Protein AF-X0UIA5-F1 (afdb_monomer)

Foldseek 3Di:
DQCPDPQKHFDDKFDWDWAQDLPDRVDGTDTDIDTDIGGPDDPVVVLVVQVVVQVVQPQDPDDDPDDRPDDDDPQADDLDADDDPPDGPNPPQLLQALRSLNNQCRVPQQDARNPVRGGSVVSNVVNVSPHDDDDPPDDDDDDQDDDPPPCSVVVVVVVVVD

pLDDT: mean 89.24, std 10.28, range [56.66, 98.38]

Organism: NCBI:txid412755

Sequence (162 aa):
MLAETEHLEVARVSDIIETAPLGDRNQPNYLNAVAEIKTDLRAEKLHKKLVDIETSLGRAREAKWSPRIIDLDLLLFGADVINHPGLTVPHPQMHLRSFVLKGLCRLNPELLHPVIKEPMTELAARLGGNDFVPDPNLPQLVSVAGIIGVGKTTLTEKLSNS

Mean predicted aligned error: 6.73 Å

InterPro domains:
  IPR000550 7,8-Dihydro-6-hydroxymethylpterin-pyrophosphokinase, HPPK [PF01288] (8-109)
  IPR000550 7,8-Dihydro-6-hydroxymethylpterin-pyrophosphokinase, HPPK [TIGR01498] (5-109)
  IPR000550 7,8-Dihydro-6-hydroxymethylpterin-pyrophosphokinase, HPPK [cd00483] (1-105)
  IPR027417 P-loop containing nucleoside triphosphate hydrolase [SSF52540] (130-161)
  IPR035907 7,8-Dihydro-6-hydroxymethylpterin-pyrophosphokinase HPPK superfamily [G3DSA:3.30.70.560] (1-145)
  IPR035907 7,8-Dihydro-6-hydroxymethylpterin-pyrophosphokinase HPPK superfamily [SSF55083] (2-132)

Radius of gyration: 19.97 Å; Cα contacts (8 Å, |Δi|>4): 189; chains: 1; bounding box: 52×37×54 Å

Solvent-accessible surface area (backbone atoms only — not comparable to full-atom values): 10224 Å² total; per-residue (Å²): 100,73,72,69,37,85,68,40,43,68,75,49,67,31,72,78,44,78,40,77,48,85,69,74,68,95,54,77,66,43,82,45,68,37,71,46,68,48,62,87,62,53,71,70,58,45,52,50,50,39,52,53,51,35,47,74,67,62,47,69,95,64,64,94,89,54,93,68,84,58,86,72,81,65,49,68,58,87,74,52,78,44,83,54,95,96,50,52,27,51,29,90,57,46,81,42,31,35,69,54,26,52,17,42,33,68,74,42,36,76,46,58,40,73,82,83,68,43,31,30,49,57,47,37,57,76,45,67,74,44,64,74,61,95,59,89,84,56,84,89,83,82,88,89,84,78,75,88,88,76,55,57,69,62,52,52,55,52,65,76,74,109

Secondary structure (DSSP, 8-state):
-GGGSTTEEEEEEPPPEEE--SS-SSSPPEEE--EEEEESS-HHHHHHHHHHHHHHTT----STTPPPS--------TT--EEETTEEES-TTGGG-HHHHHHHHHH-TTPBPTTT--BHHHHHHHHTT------TTS---------TTSSHHHHHHHHHT-

Nearest PDB structures (foldseek):
  3ilo-assembly1_A  TM=9.503E-01  e=6.692E-11  Escherichia coli K-12
  1cbk-assembly1_B  TM=8.993E-01  e=2.170E-09  Haemophilus influenzae
  4cyu-assembly2_B  TM=8.410E-01  e=1.463E-09  Staphylococcus aureus
  4ad6-assembly1_A  TM=8.363E-01  e=1.463E-09  Staphylococcus aureus
  8sk1-assembly2_B  TM=8.566E-01  e=3.417E-08  Bacillus anthracis

Structure (mmCIF, N/CA/C/O backbone):
data_AF-X0UIA5-F1
#
_entry.id   AF-X0UIA5-F1
#
loop_
_atom_site.group_PDB
_atom_site.id
_atom_site.type_symbol
_atom_site.label_atom_id
_atom_site.label_alt_id
_atom_site.label_comp_id
_atom_site.label_asym_id
_atom_site.label_entity_id
_atom_site.label_seq_id
_atom_site.pdbx_PDB_ins_code
_atom_site.Cartn_x
_atom_site.Cartn_y
_atom_site.Cartn_z
_atom_site.occupancy
_atom_site.B_iso_or_equiv
_atom_site.auth_seq_id
_atom_site.auth_comp_id
_atom_site.auth_asym_id
_atom_site.auth_atom_id
_atom_site.pdbx_PDB_model_num
ATOM 1 N N . MET A 1 1 ? -12.365 4.797 15.413 1.00 71.62 1 MET A N 1
ATOM 2 C CA . MET A 1 1 ? -12.263 5.578 14.160 1.00 71.62 1 MET A CA 1
ATOM 3 C C . MET A 1 1 ? -12.478 4.723 12.920 1.00 71.62 1 MET A C 1
ATOM 5 O O . MET A 1 1 ? -13.591 4.764 12.448 1.00 71.62 1 MET A O 1
ATOM 9 N N . LEU A 1 2 ? -11.555 3.883 12.419 1.00 76.44 2 LEU A N 1
ATOM 10 C CA . LEU A 1 2 ? -11.880 2.987 11.277 1.00 76.44 2 LEU A CA 1
ATOM 11 C C . LEU A 1 2 ? -13.051 2.034 11.579 1.00 76.44 2 LEU A C 1
ATOM 13 O O . LEU A 1 2 ? -13.984 1.945 10.794 1.00 76.44 2 LEU A O 1
ATOM 17 N N . ALA A 1 3 ? -13.027 1.389 12.749 1.00 79.06 3 ALA A N 1
ATOM 18 C CA . ALA A 1 3 ? -14.101 0.510 13.226 1.00 79.06 3 ALA A CA 1
ATOM 19 C C . ALA A 1 3 ? -15.382 1.252 13.669 1.00 79.06 3 ALA A C 1
ATOM 21 O O . ALA A 1 3 ? -16.370 0.615 14.008 1.00 79.06 3 ALA A O 1
ATOM 22 N N . GLU A 1 4 ? -15.352 2.587 13.703 1.00 84.44 4 GLU A N 1
ATOM 23 C CA . GLU A 1 4 ? -16.490 3.441 14.084 1.00 84.44 4 GLU A CA 1
ATOM 24 C C . GLU A 1 4 ? -17.044 4.210 12.874 1.00 84.44 4 GLU A C 1
ATOM 26 O O . GLU A 1 4 ? -18.037 4.924 12.993 1.00 84.44 4 GLU A O 1
ATOM 31 N N . THR A 1 5 ? -16.398 4.089 11.710 1.00 85.50 5 THR A N 1
ATOM 32 C CA . THR A 1 5 ? -16.823 4.742 10.476 1.00 85.50 5 THR A CA 1
ATOM 33 C C . THR A 1 5 ? -17.934 3.920 9.841 1.00 85.50 5 THR A C 1
ATOM 35 O O . THR A 1 5 ? -17.769 2.732 9.569 1.00 85.50 5 THR A O 1
ATOM 38 N N . GLU A 1 6 ? -19.061 4.570 9.560 1.00 89.88 6 GLU A N 1
ATOM 39 C CA . GLU A 1 6 ? -20.178 3.962 8.838 1.00 89.88 6 GLU A CA 1
ATOM 40 C C . GLU A 1 6 ? -19.702 3.315 7.527 1.00 89.88 6 GLU A C 1
ATOM 42 O O . GLU A 1 6 ? -18.811 3.840 6.853 1.00 89.88 6 GLU A O 1
ATOM 47 N N . HIS A 1 7 ? -20.316 2.188 7.159 1.00 94.12 7 HIS A N 1
ATOM 48 C CA . HIS A 1 7 ? -19.971 1.373 5.989 1.00 94.12 7 HIS A CA 1
ATOM 49 C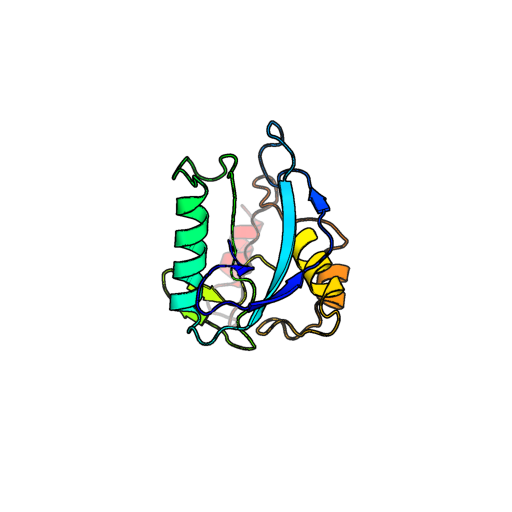 C . HIS A 1 7 ? -18.637 0.613 6.056 1.00 94.12 7 HIS A C 1
ATOM 51 O O . HIS A 1 7 ? -18.296 -0.063 5.082 1.00 94.12 7 HIS A O 1
ATOM 57 N N . LEU A 1 8 ? -17.882 0.692 7.157 1.00 95.25 8 LEU A N 1
ATOM 58 C CA . LEU A 1 8 ? -16.634 -0.051 7.344 1.00 95.25 8 LEU A CA 1
ATOM 59 C C . LEU A 1 8 ? -16.747 -1.023 8.527 1.00 95.25 8 LEU A C 1
ATOM 61 O O . LEU A 1 8 ? -17.086 -0.635 9.639 1.00 95.25 8 LEU A O 1
ATOM 65 N N . GLU A 1 9 ? -16.394 -2.285 8.302 1.00 96.06 9 GLU A N 1
ATOM 66 C CA . GLU A 1 9 ? -16.211 -3.293 9.351 1.00 96.06 9 GLU A CA 1
ATOM 67 C C . GLU A 1 9 ? -14.754 -3.757 9.321 1.00 96.06 9 GLU A C 1
ATOM 69 O O . GLU A 1 9 ? -14.288 -4.274 8.306 1.00 96.06 9 GLU A O 1
ATOM 74 N N . VAL A 1 10 ? -14.019 -3.598 10.423 1.00 96.38 10 VAL A N 1
ATOM 75 C CA . VAL A 1 10 ? -12.655 -4.137 10.534 1.00 96.38 10 VAL A CA 1
ATOM 76 C C . VAL A 1 10 ? -12.743 -5.626 10.857 1.00 96.38 10 VAL A C 1
ATOM 78 O O . VAL A 1 10 ? -13.189 -6.000 11.938 1.00 96.38 10 VAL A O 1
ATOM 81 N N . ALA A 1 11 ? -12.308 -6.474 9.926 1.00 95.56 11 ALA A N 1
ATOM 82 C CA . ALA A 1 11 ? -12.388 -7.924 10.065 1.00 95.56 11 ALA A CA 1
ATOM 83 C C . ALA A 1 11 ? -11.171 -8.498 10.801 1.00 95.56 11 ALA A C 1
ATOM 85 O O . ALA A 1 11 ? -11.314 -9.304 11.720 1.00 95.56 11 ALA A O 1
ATOM 86 N N . ARG A 1 12 ? -9.962 -8.098 10.390 1.00 96.38 12 ARG A N 1
ATOM 87 C CA . ARG A 1 12 ? -8.690 -8.564 10.961 1.00 96.38 12 ARG A CA 1
ATOM 88 C C . ARG A 1 12 ? -7.649 -7.452 10.908 1.00 96.38 12 ARG A C 1
ATOM 90 O O . ARG A 1 12 ? -7.698 -6.597 10.030 1.00 96.38 12 ARG A O 1
ATOM 97 N N . VAL A 1 13 ? -6.683 -7.492 11.819 1.00 97.19 13 VAL A N 1
ATOM 98 C CA . VAL A 1 13 ? -5.544 -6.564 11.852 1.00 97.19 13 VAL A CA 1
ATOM 99 C C . VAL A 1 13 ? -4.270 -7.374 12.070 1.00 97.19 13 VAL A C 1
ATOM 101 O O . VAL A 1 13 ? -4.284 -8.359 12.809 1.00 97.19 13 VAL A O 1
ATOM 104 N N . SER A 1 14 ? -3.189 -7.007 11.385 1.00 96.88 14 SER A N 1
ATOM 105 C CA . SER A 1 14 ? -1.872 -7.598 11.611 1.00 96.88 14 SER A CA 1
ATOM 106 C C . SER A 1 14 ? -1.301 -7.187 12.968 1.00 96.88 14 SER A C 1
ATOM 108 O O . SER A 1 14 ? -1.817 -6.295 13.641 1.00 96.88 14 SER A O 1
ATOM 110 N N . ASP A 1 15 ? -0.169 -7.782 13.337 1.00 95.12 15 ASP A N 1
ATOM 111 C CA . ASP A 1 15 ? 0.617 -7.273 14.456 1.00 95.12 15 ASP A CA 1
ATOM 112 C C . ASP A 1 15 ? 1.049 -5.824 14.170 1.00 95.12 15 ASP A C 1
ATOM 114 O O . ASP A 1 15 ? 1.312 -5.453 13.018 1.00 95.12 15 ASP A O 1
ATOM 118 N N . ILE A 1 16 ? 1.113 -5.019 15.227 1.00 95.75 16 ILE A N 1
ATOM 119 C CA . ILE A 1 16 ? 1.660 -3.666 15.180 1.00 95.75 16 ILE A CA 1
ATOM 120 C C . ILE A 1 16 ? 3.183 -3.769 15.215 1.00 95.75 16 ILE A C 1
ATOM 122 O O . ILE A 1 16 ? 3.737 -4.436 16.091 1.00 95.75 16 ILE A O 1
ATOM 126 N N . ILE A 1 17 ? 3.860 -3.098 14.284 1.00 93.75 17 ILE A N 1
ATOM 127 C CA . ILE A 1 17 ? 5.322 -3.075 14.226 1.00 93.75 17 ILE A CA 1
ATOM 128 C C . ILE A 1 17 ? 5.864 -1.656 14.138 1.00 93.75 17 ILE A C 1
ATOM 130 O O . ILE A 1 17 ? 5.272 -0.778 13.514 1.00 93.75 17 ILE A O 1
ATOM 134 N N . GLU A 1 18 ? 7.025 -1.458 14.746 1.00 93.69 18 GLU A N 1
ATOM 135 C CA . GLU A 1 18 ? 7.781 -0.216 14.673 1.00 93.69 18 GLU A CA 1
ATOM 136 C C . GLU A 1 18 ? 8.832 -0.318 13.561 1.00 93.69 18 GLU A C 1
ATOM 138 O O . GLU A 1 18 ? 9.542 -1.324 13.464 1.00 93.69 18 GLU A O 1
ATOM 143 N N . THR A 1 19 ? 8.932 0.700 12.704 1.00 90.50 19 THR A N 1
ATOM 144 C CA . THR A 1 19 ? 9.939 0.756 11.634 1.00 90.50 19 THR A CA 1
ATOM 145 C C . THR A 1 19 ? 10.637 2.103 11.593 1.00 90.50 19 THR A C 1
ATOM 147 O O . THR A 1 19 ? 10.036 3.145 11.860 1.00 90.50 19 THR A O 1
ATOM 150 N N . ALA A 1 20 ? 11.897 2.096 11.163 1.00 88.81 20 ALA A N 1
ATOM 151 C CA . ALA A 1 20 ? 12.585 3.333 10.828 1.00 88.81 20 ALA A CA 1
ATOM 152 C C . ALA A 1 20 ? 11.872 4.055 9.663 1.00 88.81 20 ALA A C 1
ATOM 154 O O . ALA A 1 20 ? 11.259 3.402 8.810 1.00 88.81 20 ALA A O 1
ATOM 155 N N . PRO A 1 21 ? 11.972 5.391 9.585 1.00 86.44 21 PRO A N 1
ATOM 156 C CA . PRO A 1 21 ? 11.591 6.143 8.399 1.00 86.44 21 PRO A CA 1
ATOM 157 C C . PRO A 1 21 ? 12.295 5.647 7.134 1.00 86.44 21 PRO A C 1
ATOM 159 O O . PRO A 1 21 ? 13.492 5.360 7.156 1.00 86.44 21 PRO A O 1
ATOM 162 N N . LEU A 1 22 ? 11.579 5.643 6.007 1.00 82.19 22 LEU A N 1
ATOM 163 C CA . LEU A 1 22 ? 12.169 5.333 4.698 1.00 82.19 22 LEU A CA 1
ATOM 164 C C . LEU A 1 22 ? 13.080 6.451 4.163 1.00 82.19 22 LEU A C 1
ATOM 166 O O . LEU A 1 22 ? 13.938 6.188 3.327 1.00 82.19 22 LEU A O 1
ATOM 170 N N . GLY A 1 23 ? 12.866 7.691 4.606 1.00 77.75 23 GLY A N 1
ATOM 171 C CA . GLY A 1 23 ? 13.605 8.876 4.170 1.00 77.75 23 GLY A CA 1
ATOM 172 C C . GLY A 1 23 ? 14.487 9.438 5.280 1.00 77.75 23 GLY A C 1
ATOM 173 O O . GLY A 1 23 ? 15.394 8.763 5.765 1.00 77.75 23 GLY A O 1
ATOM 174 N N . ASP A 1 24 ? 14.213 10.684 5.677 1.00 72.44 24 ASP A N 1
ATOM 175 C CA . ASP A 1 24 ? 14.933 11.335 6.770 1.00 72.44 24 ASP A CA 1
ATOM 176 C C . ASP A 1 24 ? 14.788 10.531 8.068 1.00 72.44 24 ASP A C 1
ATOM 178 O O . ASP A 1 24 ? 13.679 10.237 8.517 1.00 72.44 24 ASP A O 1
ATOM 182 N N . ARG A 1 25 ? 15.928 10.156 8.651 1.00 77.31 25 ARG A N 1
ATOM 183 C CA . ARG A 1 25 ? 16.005 9.408 9.910 1.00 77.31 25 ARG A CA 1
ATOM 184 C C . ARG A 1 25 ? 16.052 10.319 11.133 1.00 77.31 25 ARG A C 1
ATOM 186 O O . ARG A 1 25 ? 15.977 9.814 12.246 1.00 77.31 25 ARG A O 1
ATOM 193 N N . ASN A 1 26 ? 16.120 11.638 10.951 1.00 81.38 26 ASN A N 1
ATOM 194 C CA . ASN A 1 26 ? 16.027 12.622 12.032 1.00 81.38 26 ASN A CA 1
ATOM 195 C C . ASN A 1 26 ? 14.576 12.858 12.493 1.00 81.38 26 ASN A C 1
ATOM 197 O O . ASN A 1 26 ? 14.207 13.966 12.879 1.00 81.38 26 ASN A O 1
ATOM 201 N N . GLN A 1 27 ? 13.743 11.819 12.463 1.00 80.94 27 GLN A N 1
ATOM 202 C CA . GLN A 1 27 ? 12.363 11.849 12.935 1.00 80.94 27 GLN A CA 1
ATOM 203 C C . GLN A 1 27 ? 12.036 10.546 13.682 1.00 80.94 27 GLN A C 1
ATOM 205 O O . GLN A 1 27 ? 12.761 9.559 13.526 1.00 80.94 27 GLN A O 1
ATOM 210 N N . PRO A 1 28 ? 10.962 10.519 14.493 1.00 86.44 28 PRO A N 1
ATOM 211 C CA . PRO A 1 28 ? 10.545 9.309 15.192 1.00 86.44 28 PRO A CA 1
ATOM 212 C C . PRO A 1 28 ? 10.257 8.137 14.245 1.00 86.44 28 PRO A C 1
ATOM 214 O O . PRO A 1 28 ? 9.933 8.323 13.069 1.00 86.44 28 PRO A O 1
ATOM 217 N N . ASN A 1 29 ? 10.341 6.921 14.782 1.00 89.50 29 ASN A N 1
ATOM 218 C CA . ASN A 1 29 ? 9.922 5.719 14.072 1.00 89.50 29 ASN A CA 1
ATOM 219 C C . ASN A 1 29 ? 8.416 5.739 13.773 1.00 89.50 29 ASN A C 1
ATOM 221 O O . ASN A 1 29 ? 7.625 6.362 14.484 1.00 89.50 29 ASN A O 1
ATOM 225 N N . TYR A 1 30 ? 8.025 5.005 12.734 1.00 89.44 30 TYR A N 1
ATOM 226 C CA . TYR A 1 30 ? 6.627 4.800 12.376 1.00 89.44 30 TYR A CA 1
ATOM 227 C C . TYR A 1 30 ? 6.067 3.561 13.060 1.00 89.44 30 TYR A C 1
ATOM 229 O O . TYR A 1 30 ? 6.731 2.527 13.142 1.00 89.44 30 TYR A O 1
ATOM 237 N N . LEU A 1 31 ? 4.807 3.653 13.473 1.00 92.62 31 LEU A N 1
ATOM 238 C CA . LEU A 1 31 ? 3.985 2.505 13.824 1.00 92.62 31 LEU A CA 1
ATOM 239 C C . LEU A 1 31 ? 3.213 2.078 12.572 1.00 92.62 31 LEU A C 1
ATOM 241 O O . LEU A 1 31 ? 2.436 2.861 12.031 1.00 92.62 31 LEU A O 1
ATOM 245 N N . 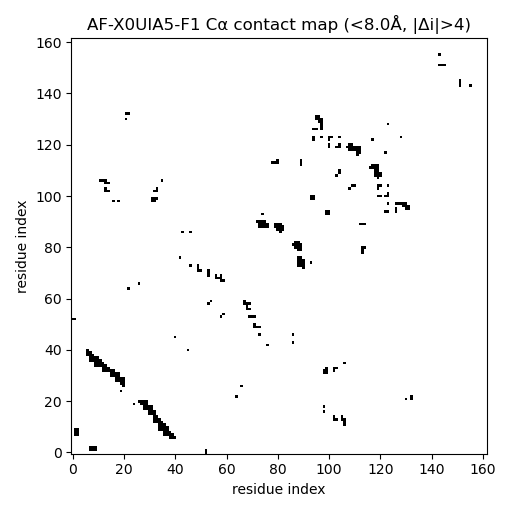ASN A 1 32 ? 3.410 0.839 12.127 1.00 95.19 32 ASN A N 1
ATOM 246 C CA . ASN A 1 32 ? 2.757 0.287 10.945 1.00 95.19 32 ASN A CA 1
ATOM 247 C C . ASN A 1 32 ? 1.912 -0.938 11.296 1.00 95.19 32 ASN A C 1
ATOM 249 O O . ASN A 1 32 ? 2.309 -1.777 12.108 1.00 95.19 32 ASN A O 1
ATOM 253 N N . ALA A 1 33 ? 0.765 -1.060 10.633 1.00 96.44 33 ALA A N 1
ATOM 254 C CA . ALA A 1 33 ? -0.098 -2.233 10.668 1.00 96.44 33 ALA A CA 1
ATOM 255 C C . ALA A 1 33 ? -0.908 -2.319 9.366 1.00 96.44 33 ALA A C 1
ATOM 257 O O . ALA A 1 33 ? -1.121 -1.314 8.689 1.00 96.44 33 ALA A O 1
ATOM 258 N N . VAL A 1 34 ? -1.385 -3.517 9.032 1.00 97.81 34 VAL A N 1
ATOM 259 C CA . VAL A 1 34 ? -2.315 -3.748 7.921 1.00 97.81 34 VAL A CA 1
ATOM 260 C C . VAL A 1 34 ? -3.647 -4.213 8.492 1.00 97.81 34 VAL A C 1
ATOM 262 O O . VAL A 1 34 ? -3.682 -5.112 9.332 1.00 97.81 34 VAL A O 1
ATOM 265 N N . ALA A 1 35 ? -4.745 -3.623 8.026 1.00 97.12 35 ALA A N 1
ATOM 266 C CA . ALA A 1 35 ? -6.096 -4.023 8.400 1.00 97.12 35 ALA A CA 1
ATOM 267 C C . ALA A 1 35 ? -6.853 -4.563 7.183 1.00 97.12 35 ALA A C 1
ATOM 269 O O . ALA A 1 35 ? -6.833 -3.969 6.107 1.00 97.12 35 ALA A O 1
ATOM 270 N N . GLU A 1 36 ? -7.549 -5.679 7.371 1.00 97.50 36 GLU A N 1
ATOM 271 C CA . GLU A 1 36 ? -8.575 -6.145 6.448 1.00 97.50 36 GLU A CA 1
ATOM 272 C C . GLU A 1 36 ? -9.918 -5.557 6.868 1.00 97.50 36 GLU A C 1
ATOM 274 O O . GLU A 1 36 ? -10.334 -5.680 8.025 1.00 97.50 36 GLU A O 1
ATOM 279 N N . ILE A 1 37 ? -10.609 -4.947 5.909 1.00 96.75 37 ILE A N 1
ATOM 280 C CA . ILE A 1 37 ? -11.915 -4.331 6.118 1.00 96.75 37 ILE A CA 1
ATOM 281 C C . ILE A 1 37 ? -12.947 -4.937 5.169 1.00 96.75 37 ILE A C 1
ATOM 283 O O . ILE A 1 37 ? -12.629 -5.293 4.034 1.00 96.75 37 ILE A O 1
ATOM 287 N N . LYS A 1 38 ? -14.197 -5.004 5.617 1.00 96.62 38 LYS A N 1
ATOM 288 C CA . LYS A 1 38 ? -15.364 -5.214 4.760 1.00 96.62 38 LYS A CA 1
ATOM 289 C C . LYS A 1 38 ? -16.082 -3.886 4.584 1.00 96.62 38 LYS A C 1
ATOM 291 O O . LYS A 1 38 ? -16.189 -3.100 5.523 1.00 96.62 38 LYS A O 1
ATOM 296 N N . THR A 1 39 ? -16.567 -3.637 3.376 1.00 97.06 39 THR A N 1
ATOM 297 C CA . THR A 1 39 ? -17.318 -2.426 3.055 1.00 97.06 39 THR A CA 1
ATOM 298 C C . THR A 1 39 ? -18.257 -2.664 1.879 1.00 97.06 39 THR A C 1
ATOM 300 O O . THR A 1 39 ? -17.984 -3.502 1.022 1.00 97.06 39 THR A O 1
ATOM 303 N N . ASP A 1 40 ? -19.356 -1.917 1.838 1.00 96.75 40 ASP A N 1
ATOM 304 C CA . ASP A 1 40 ? -20.266 -1.797 0.693 1.00 96.75 40 ASP A CA 1
ATOM 305 C C . ASP A 1 40 ? -19.929 -0.579 -0.199 1.00 96.75 40 ASP A C 1
ATOM 307 O O . ASP A 1 40 ? -20.570 -0.342 -1.229 1.00 96.75 40 ASP A O 1
ATOM 311 N N . LEU A 1 41 ? -18.910 0.206 0.170 1.00 97.50 41 LEU A N 1
ATOM 312 C CA . LEU A 1 41 ? -18.434 1.341 -0.610 1.00 97.50 41 LEU A CA 1
ATOM 313 C C . LEU A 1 41 ? -17.641 0.876 -1.833 1.00 97.50 41 LEU A C 1
ATOM 315 O O . LEU A 1 41 ? -16.851 -0.060 -1.775 1.00 97.50 41 LEU A O 1
ATOM 319 N N . ARG A 1 42 ? -17.769 1.623 -2.934 1.00 96.88 42 ARG A N 1
ATOM 320 C CA . ARG A 1 42 ? -16.828 1.530 -4.062 1.00 96.88 42 ARG A CA 1
ATOM 321 C C . ARG A 1 42 ? -15.454 2.068 -3.665 1.00 96.88 42 ARG A C 1
ATOM 323 O O . ARG A 1 42 ? -15.370 2.947 -2.802 1.00 96.88 42 ARG A O 1
ATOM 330 N N . ALA A 1 43 ? -14.408 1.609 -4.349 1.00 96.94 43 ALA 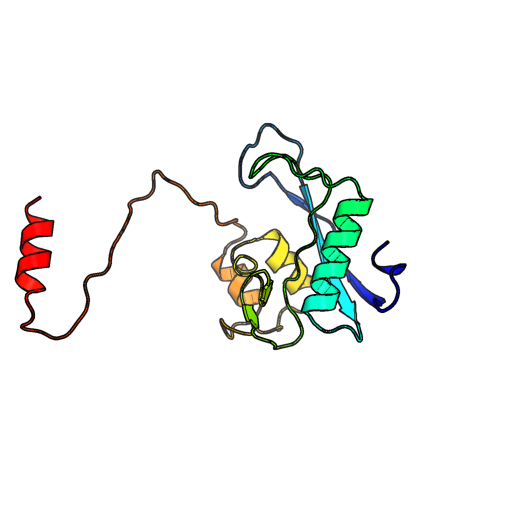A N 1
ATOM 331 C CA . ALA A 1 43 ? -13.019 1.964 -4.069 1.00 96.94 43 ALA A CA 1
ATOM 332 C C . ALA A 1 43 ? -12.774 3.482 -3.974 1.00 96.94 43 ALA A C 1
ATOM 334 O O . ALA A 1 43 ? -12.081 3.926 -3.063 1.00 96.94 43 ALA A O 1
ATOM 335 N N . GLU A 1 44 ? -13.391 4.305 -4.829 1.00 96.19 44 GLU A N 1
ATOM 336 C CA . GLU A 1 44 ? -13.210 5.764 -4.790 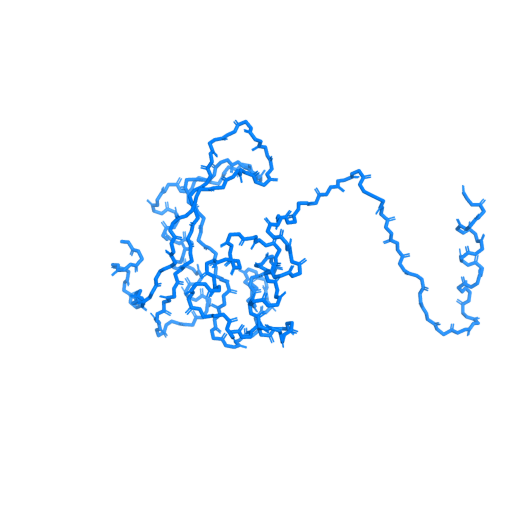1.00 96.19 44 GLU A CA 1
ATOM 337 C C . GLU A 1 44 ? -13.844 6.387 -3.541 1.00 96.19 44 GLU A C 1
ATOM 339 O O . GLU A 1 44 ? -13.288 7.302 -2.930 1.00 96.19 44 GLU A O 1
ATOM 344 N N . LYS A 1 45 ? -15.013 5.876 -3.132 1.00 96.44 45 LYS A N 1
ATOM 345 C CA . LYS A 1 45 ? -15.684 6.320 -1.905 1.00 96.44 45 LYS A CA 1
ATOM 346 C C . LYS A 1 45 ? -14.918 5.869 -0.668 1.00 96.44 45 LYS A C 1
ATOM 348 O O . LYS A 1 45 ? -14.828 6.649 0.276 1.00 96.44 45 LYS A O 1
ATOM 353 N N . LEU A 1 46 ? -14.379 4.651 -0.676 1.00 97.00 46 LEU A N 1
ATOM 354 C CA . LEU A 1 46 ? -13.518 4.150 0.389 1.00 97.00 46 LEU A CA 1
ATOM 355 C C . LEU A 1 46 ? -12.250 5.002 0.500 1.00 97.00 46 LEU A C 1
ATOM 357 O O . LEU A 1 46 ? -11.958 5.507 1.577 1.00 97.00 46 LEU A O 1
ATOM 361 N N . HIS A 1 47 ? -11.553 5.239 -0.612 1.00 96.31 47 HIS A N 1
ATOM 362 C CA . HIS A 1 47 ? -10.350 6.067 -0.640 1.00 96.31 47 HIS A CA 1
ATOM 363 C C . HIS A 1 47 ? -10.614 7.471 -0.085 1.00 96.31 47 HIS A C 1
ATOM 365 O O . HIS A 1 47 ? -9.882 7.938 0.784 1.00 96.31 47 HIS A O 1
ATOM 371 N N . LYS A 1 48 ? -11.716 8.111 -0.500 1.00 94.62 48 LYS A N 1
ATOM 372 C CA . LYS A 1 48 ? -12.126 9.402 0.065 1.00 94.62 48 LYS A CA 1
ATOM 373 C C . LYS A 1 48 ? -12.338 9.333 1.583 1.00 94.62 48 LYS A C 1
ATOM 375 O O . LYS A 1 48 ? -11.884 10.221 2.291 1.00 94.62 48 LYS A O 1
ATOM 380 N N . LYS A 1 49 ? -12.984 8.277 2.086 1.00 94.69 49 LYS A N 1
ATOM 381 C CA . LYS A 1 49 ? -13.196 8.072 3.528 1.00 94.69 49 LYS A CA 1
ATOM 382 C C . LYS A 1 49 ? -11.890 7.916 4.299 1.00 94.69 49 LYS A C 1
ATOM 384 O O . LYS A 1 49 ? -11.779 8.481 5.380 1.00 94.69 49 LYS A O 1
ATOM 389 N N . LEU A 1 50 ? -10.901 7.214 3.747 1.00 94.56 50 LEU A N 1
ATOM 390 C CA . LEU A 1 50 ? -9.572 7.125 4.361 1.00 94.56 50 LEU A CA 1
ATOM 391 C C . LEU A 1 50 ? -8.924 8.513 4.471 1.00 94.56 50 LEU A C 1
ATOM 393 O O . LEU A 1 50 ? -8.473 8.885 5.550 1.00 94.56 50 LEU A O 1
ATOM 397 N N . VAL A 1 51 ? -8.988 9.317 3.405 1.00 91.88 51 VAL A N 1
ATOM 398 C CA . VAL A 1 51 ? -8.473 10.699 3.405 1.00 91.88 51 VAL A CA 1
ATOM 399 C C . VAL A 1 51 ? -9.199 11.597 4.415 1.00 91.88 51 VAL A C 1
ATOM 401 O O . VAL A 1 51 ? -8.568 12.403 5.105 1.00 91.88 51 VAL A O 1
ATOM 404 N N . ASP A 1 52 ? -10.522 11.465 4.530 1.00 91.88 52 ASP A N 1
ATOM 405 C CA . ASP A 1 52 ? -11.319 12.210 5.510 1.00 91.88 52 ASP A CA 1
ATOM 406 C C . ASP A 1 52 ? -10.912 11.834 6.954 1.00 91.88 52 ASP A C 1
ATOM 408 O O . ASP A 1 52 ? -10.759 12.715 7.805 1.00 91.88 52 ASP A O 1
ATOM 412 N N . ILE A 1 53 ? -10.649 10.546 7.221 1.00 91.25 53 ILE A N 1
ATOM 413 C CA . ILE A 1 53 ? -10.157 10.058 8.522 1.00 91.25 53 ILE A CA 1
ATOM 414 C C . ILE A 1 53 ? -8.784 10.660 8.839 1.00 91.25 53 ILE A C 1
ATOM 416 O O . ILE A 1 53 ? -8.603 11.216 9.923 1.00 91.25 53 ILE A O 1
ATOM 420 N N . GLU A 1 54 ? -7.832 10.617 7.907 1.00 91.62 54 GLU A N 1
ATOM 421 C CA . GLU A 1 54 ? -6.510 11.228 8.107 1.00 91.62 54 GLU A CA 1
ATOM 422 C C . GLU A 1 54 ? -6.612 12.730 8.401 1.00 91.62 54 GLU A C 1
ATOM 424 O O . GLU A 1 54 ? -5.929 13.248 9.285 1.00 91.62 54 GLU A O 1
ATOM 429 N N . THR A 1 55 ? -7.493 13.434 7.683 1.00 88.31 55 THR A N 1
ATOM 430 C CA . THR A 1 55 ? -7.725 14.872 7.874 1.00 88.31 55 THR A CA 1
ATOM 431 C C . THR A 1 55 ? -8.246 15.150 9.285 1.00 88.31 55 THR A C 1
ATOM 433 O O . THR A 1 55 ? -7.755 16.059 9.953 1.00 88.31 55 THR A O 1
ATOM 436 N N . SER A 1 56 ? -9.184 14.334 9.776 1.00 88.19 56 SER A N 1
ATOM 437 C CA . SER A 1 56 ? -9.723 14.458 11.139 1.00 88.19 56 SER A CA 1
ATOM 438 C C . SER A 1 56 ? -8.694 14.171 12.239 1.00 88.19 56 SER A C 1
ATOM 440 O O . SER A 1 56 ? -8.798 14.717 13.334 1.00 88.19 56 SER A O 1
ATOM 442 N N . LEU A 1 57 ? -7.670 13.369 11.935 1.00 85.75 57 LEU A N 1
ATOM 443 C CA . LEU A 1 57 ? -6.558 13.041 12.832 1.00 85.75 57 LEU A CA 1
ATOM 444 C C . LEU A 1 57 ? -5.410 14.058 12.778 1.00 85.75 57 LEU A C 1
ATOM 446 O O . LEU A 1 57 ? -4.364 13.847 13.388 1.00 85.75 57 LEU A O 1
ATOM 450 N N . GLY A 1 58 ? -5.604 15.175 12.075 1.00 81.88 58 GLY A N 1
ATOM 451 C CA . GLY A 1 58 ? -4.651 16.277 12.055 1.00 81.88 58 GLY A CA 1
ATOM 452 C C . GLY A 1 58 ? -3.609 16.186 10.946 1.00 81.88 58 GLY A C 1
ATOM 453 O O . GLY A 1 58 ? -2.568 16.830 11.053 1.00 81.88 58 GLY A O 1
ATOM 454 N N . ARG A 1 59 ? -3.862 15.436 9.861 1.00 75.00 59 ARG A N 1
ATOM 455 C CA . ARG A 1 59 ? -3.012 15.484 8.661 1.00 75.00 59 ARG A CA 1
ATOM 456 C C . ARG A 1 59 ? -2.954 16.918 8.107 1.00 75.00 59 ARG A C 1
ATOM 458 O O . ARG A 1 59 ? -3.833 17.348 7.361 1.00 75.00 59 ARG A O 1
ATOM 465 N N . ALA A 1 60 ? -1.890 17.649 8.438 1.00 67.19 60 ALA A N 1
ATOM 466 C CA . ALA A 1 60 ? -1.543 18.918 7.811 1.00 67.19 60 ALA A CA 1
ATOM 467 C C . ALA A 1 60 ? -0.867 18.647 6.457 1.00 67.19 60 ALA A C 1
ATOM 469 O O . ALA A 1 60 ? -0.024 17.756 6.334 1.00 67.19 60 ALA A O 1
ATOM 470 N N . ARG A 1 61 ? -1.236 19.394 5.408 1.00 60.59 61 ARG A N 1
ATOM 471 C CA . ARG A 1 61 ? -0.551 19.328 4.104 1.00 60.59 61 ARG A CA 1
ATOM 472 C C . ARG A 1 61 ? 0.794 20.050 4.194 1.00 60.59 61 ARG A C 1
ATOM 474 O O . ARG A 1 61 ? 0.940 21.165 3.706 1.00 60.59 61 ARG A O 1
ATOM 481 N N . GLU A 1 62 ? 1.751 19.421 4.854 1.00 62.25 62 GLU A N 1
ATOM 482 C CA . GLU A 1 62 ? 3.142 19.861 4.882 1.00 62.25 62 GLU A CA 1
ATOM 483 C C . GLU A 1 62 ? 3.918 19.345 3.654 1.00 62.25 62 GLU A C 1
ATOM 485 O O . GLU A 1 62 ? 3.362 18.687 2.767 1.00 62.25 62 GLU A O 1
ATOM 490 N N . ALA A 1 63 ? 5.201 19.709 3.557 1.00 60.75 63 ALA A N 1
ATOM 491 C CA . ALA A 1 63 ? 6.070 19.365 2.435 1.00 60.75 63 ALA A CA 1
ATOM 492 C C . ALA A 1 63 ? 6.118 17.849 2.151 1.00 60.75 63 ALA A C 1
ATOM 494 O O . ALA A 1 63 ? 5.898 17.003 3.017 1.00 60.75 63 ALA A O 1
ATOM 495 N N . LYS A 1 64 ? 6.443 17.485 0.904 1.00 56.66 64 LYS A N 1
ATOM 496 C CA . LYS A 1 64 ? 6.638 16.085 0.498 1.00 56.66 64 LYS A CA 1
ATOM 497 C C . LYS A 1 64 ? 7.697 15.450 1.420 1.00 56.66 64 LYS A C 1
ATOM 499 O O . LYS A 1 64 ? 8.808 15.964 1.463 1.00 56.66 64 LYS A O 1
ATOM 504 N N . TRP A 1 65 ?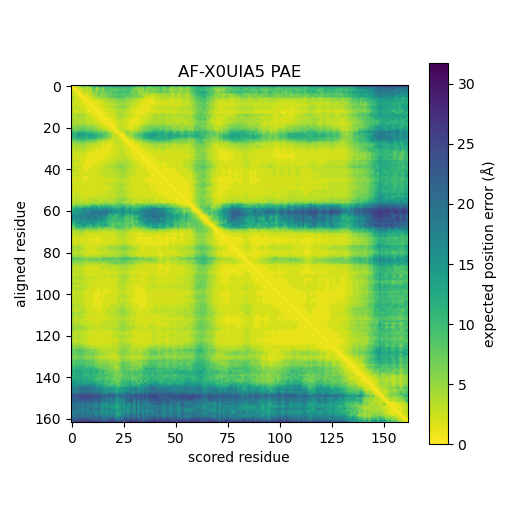 7.347 14.347 2.094 1.00 57.75 65 TRP A N 1
ATOM 505 C CA . TRP A 1 65 ? 8.173 13.601 3.069 1.00 57.75 65 TRP A CA 1
ATOM 506 C C . TRP A 1 65 ? 8.292 14.171 4.493 1.00 57.75 65 TRP A C 1
ATOM 508 O O . TRP A 1 65 ? 9.137 13.691 5.243 1.00 57.75 65 TRP A O 1
ATOM 518 N N . SER A 1 66 ? 7.461 15.135 4.902 1.00 60.62 66 SER A N 1
ATOM 519 C CA . SER A 1 66 ? 7.399 15.522 6.319 1.00 60.62 66 SER A CA 1
ATOM 520 C C . SER A 1 66 ? 6.836 14.386 7.197 1.00 60.62 66 SER A C 1
ATOM 522 O O . SER A 1 66 ? 6.075 13.549 6.686 1.00 60.62 66 SER A O 1
ATOM 524 N N . PRO A 1 67 ? 7.180 14.345 8.502 1.00 62.88 67 PRO A N 1
ATOM 525 C CA . PRO A 1 67 ? 6.559 13.427 9.448 1.00 62.88 67 PRO A CA 1
ATOM 526 C C . PRO A 1 67 ? 5.035 13.542 9.364 1.00 62.88 67 PRO A C 1
ATOM 528 O O . PRO A 1 67 ? 4.469 14.620 9.553 1.00 62.88 67 PRO A O 1
ATOM 531 N N . ARG A 1 68 ? 4.355 12.435 9.061 1.00 69.06 68 ARG A N 1
ATOM 532 C CA . ARG A 1 68 ? 2.890 12.394 9.064 1.00 69.06 68 ARG A CA 1
ATOM 533 C C . ARG A 1 68 ? 2.406 11.843 10.386 1.00 69.06 68 ARG A C 1
ATOM 535 O O . ARG A 1 68 ? 2.900 10.821 10.845 1.00 69.06 68 ARG A O 1
ATOM 542 N N . ILE A 1 69 ? 1.402 12.502 10.954 1.00 75.38 69 ILE A N 1
ATOM 543 C CA . ILE A 1 69 ? 0.715 12.018 12.156 1.00 75.38 69 ILE A CA 1
ATOM 544 C C . ILE A 1 69 ? 0.038 10.667 11.868 1.00 75.38 69 ILE A C 1
ATOM 546 O O . ILE A 1 69 ? 0.074 9.771 12.705 1.00 75.38 69 ILE A O 1
ATOM 550 N N . ILE A 1 70 ? -0.543 10.507 10.672 1.00 84.75 70 ILE A N 1
ATOM 551 C CA . ILE A 1 70 ? -1.107 9.247 10.180 1.00 84.75 70 ILE A CA 1
ATOM 552 C C . ILE A 1 70 ? -1.123 9.219 8.643 1.00 84.75 70 ILE A C 1
ATOM 554 O O . ILE A 1 70 ? -1.245 10.271 8.008 1.00 84.75 70 ILE A O 1
ATOM 558 N N . ASP A 1 71 ? -1.013 8.020 8.070 1.00 88.88 71 ASP A N 1
ATOM 559 C CA . ASP A 1 71 ? -1.161 7.730 6.638 1.00 88.88 71 ASP A CA 1
ATOM 560 C C . ASP A 1 71 ? -2.018 6.452 6.494 1.00 88.88 71 ASP A C 1
ATOM 562 O O . ASP A 1 71 ? -1.753 5.448 7.161 1.00 88.88 71 ASP A O 1
ATOM 566 N N . LEU A 1 72 ? -3.077 6.496 5.685 1.00 93.69 72 LEU A N 1
ATOM 567 C CA . LEU A 1 72 ? -4.017 5.401 5.428 1.00 93.69 72 LEU A CA 1
ATOM 568 C C . LEU A 1 72 ? -4.060 5.086 3.928 1.00 93.69 72 LEU A C 1
ATOM 570 O O . LEU A 1 72 ? -4.842 5.663 3.168 1.00 93.69 72 LEU A O 1
ATOM 574 N N . ASP A 1 73 ? -3.261 4.105 3.513 1.00 95.19 73 ASP A N 1
ATOM 575 C CA . ASP A 1 73 ? -3.191 3.663 2.120 1.00 95.19 73 ASP A CA 1
ATOM 576 C C . ASP A 1 73 ? -4.206 2.558 1.792 1.00 95.19 73 ASP A C 1
ATOM 578 O O . ASP A 1 73 ? -4.298 1.531 2.471 1.00 95.19 73 ASP A O 1
ATOM 582 N N . LEU A 1 74 ? -4.921 2.714 0.671 1.00 97.38 74 LEU A N 1
ATOM 583 C CA . LEU A 1 74 ? -5.738 1.639 0.103 1.00 97.38 74 LEU A CA 1
ATOM 584 C C . LEU A 1 74 ? -4.850 0.668 -0.686 1.00 97.38 74 LEU A C 1
ATOM 586 O O . LEU A 1 74 ? -4.589 0.872 -1.870 1.00 97.38 74 LEU A O 1
ATOM 590 N N . LEU A 1 75 ? -4.391 -0.397 -0.025 1.00 98.31 75 LEU A N 1
ATOM 591 C CA . LEU A 1 75 ? -3.477 -1.381 -0.614 1.00 98.31 75 LEU A CA 1
ATOM 592 C C . LEU A 1 75 ? -4.127 -2.222 -1.718 1.00 98.31 75 LEU A C 1
ATOM 594 O O . LEU A 1 75 ? -3.586 -2.335 -2.814 1.00 98.31 75 LEU A O 1
ATOM 598 N N . LEU A 1 76 ? -5.278 -2.823 -1.418 1.00 98.19 76 LEU A N 1
ATOM 599 C CA . LEU A 1 76 ? -6.032 -3.718 -2.295 1.00 98.19 76 LEU A CA 1
ATOM 600 C C . LEU A 1 76 ? -7.526 -3.422 -2.158 1.00 98.19 76 LEU A C 1
ATOM 602 O O . LEU A 1 76 ? -7.987 -3.023 -1.090 1.00 98.19 76 LEU A O 1
ATOM 606 N N . PHE A 1 77 ? -8.286 -3.678 -3.221 1.00 97.88 77 PHE A N 1
ATOM 607 C CA . PHE A 1 77 ? -9.746 -3.655 -3.201 1.00 97.88 77 PHE A CA 1
ATOM 608 C C . PHE A 1 77 ? -10.263 -4.900 -3.924 1.00 97.88 77 PHE A C 1
ATOM 610 O O . PHE A 1 77 ? -10.441 -4.913 -5.139 1.00 97.88 77 PHE A O 1
ATOM 617 N N . GLY A 1 78 ? -10.385 -6.002 -3.180 1.00 95.50 78 GLY A N 1
ATOM 618 C CA . GLY A 1 78 ? -10.619 -7.317 -3.776 1.00 95.50 78 GLY A CA 1
ATOM 619 C C . GLY A 1 78 ? -9.551 -7.659 -4.823 1.00 95.50 78 GLY A C 1
ATOM 620 O O . GLY A 1 78 ? -8.353 -7.549 -4.558 1.00 95.50 78 GLY A O 1
ATOM 621 N N . ALA A 1 79 ? -9.997 -8.061 -6.014 1.00 96.06 79 ALA A N 1
ATOM 622 C CA . ALA A 1 79 ? -9.138 -8.344 -7.164 1.00 96.06 79 ALA A CA 1
ATOM 623 C C . ALA A 1 79 ? -9.096 -7.194 -8.191 1.00 96.06 79 ALA A C 1
ATOM 625 O O . ALA A 1 79 ? -8.547 -7.380 -9.281 1.00 96.06 79 ALA A O 1
ATOM 626 N N . ASP A 1 80 ? -9.678 -6.034 -7.866 1.00 97.75 80 ASP A N 1
ATOM 627 C CA . ASP A 1 80 ? -9.806 -4.922 -8.803 1.00 97.75 80 ASP A CA 1
ATOM 628 C C . ASP A 1 80 ? -8.440 -4.312 -9.137 1.00 97.75 80 ASP A C 1
ATOM 630 O O . ASP A 1 80 ? -7.552 -4.175 -8.289 1.00 97.75 80 ASP A O 1
ATOM 634 N N . VAL A 1 81 ? -8.296 -3.916 -10.403 1.00 98.25 81 VAL A N 1
ATOM 635 C CA . VAL A 1 81 ? -7.152 -3.153 -10.905 1.00 98.25 81 VAL A CA 1
ATOM 636 C C . VAL A 1 81 ? -7.671 -1.807 -11.394 1.00 98.25 81 VAL A C 1
ATOM 638 O O . VAL A 1 81 ? -8.344 -1.721 -12.420 1.00 98.25 81 VAL A O 1
ATOM 641 N N . ILE A 1 82 ? -7.370 -0.759 -10.635 1.00 98.19 82 ILE A N 1
ATOM 642 C CA . ILE A 1 82 ? -7.858 0.604 -10.838 1.00 98.19 82 ILE A CA 1
ATOM 643 C C . ILE A 1 82 ? -6.663 1.491 -11.163 1.00 98.19 82 ILE A C 1
ATOM 645 O O . ILE A 1 82 ? -5.688 1.532 -10.414 1.00 98.19 82 ILE A O 1
ATOM 649 N N . ASN A 1 83 ? -6.744 2.219 -12.274 1.00 96.69 83 ASN A N 1
ATOM 650 C CA . ASN A 1 83 ? -5.728 3.185 -12.671 1.00 96.69 83 ASN A CA 1
ATOM 651 C C . ASN A 1 83 ? -6.387 4.413 -13.304 1.00 96.69 83 ASN A C 1
ATOM 653 O O . ASN A 1 83 ? -6.686 4.426 -14.498 1.00 96.69 83 ASN A O 1
ATOM 657 N N . HIS A 1 84 ? -6.629 5.442 -12.497 1.00 93.25 84 HIS A N 1
ATOM 658 C CA . HIS A 1 84 ? -7.084 6.743 -12.974 1.00 93.25 84 HIS A CA 1
ATOM 659 C C . HIS A 1 84 ? -6.495 7.864 -12.106 1.00 93.25 84 HIS A C 1
ATOM 661 O O . HIS A 1 84 ? -5.955 7.600 -11.027 1.00 93.25 84 HIS A O 1
ATOM 667 N N . PRO A 1 85 ? -6.587 9.138 -12.531 1.00 92.19 85 PRO A N 1
ATOM 668 C CA . PRO A 1 85 ? -6.095 10.248 -11.727 1.00 92.19 85 PRO A CA 1
ATOM 669 C C . PRO A 1 85 ? -6.702 10.229 -10.318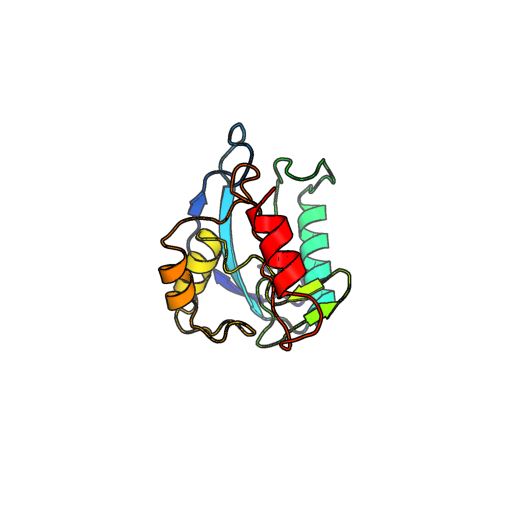 1.00 92.19 85 PRO A C 1
ATOM 671 O O . PRO A 1 85 ? -7.923 10.208 -10.165 1.00 92.19 85 PRO A O 1
ATOM 674 N N . GLY A 1 86 ? -5.843 10.216 -9.299 1.00 90.06 86 GLY A N 1
ATOM 675 C CA . GLY A 1 86 ? -6.236 10.261 -7.889 1.00 90.06 86 GLY A CA 1
ATOM 676 C C . GLY A 1 86 ? -6.464 8.912 -7.199 1.00 90.06 86 GLY A C 1
ATOM 677 O O . GLY A 1 86 ? -6.614 8.920 -5.985 1.00 90.06 86 GLY A O 1
ATOM 678 N N . LEU A 1 87 ? -6.461 7.775 -7.908 1.00 96.19 87 LEU A N 1
ATOM 679 C CA . LEU A 1 87 ? -6.536 6.454 -7.274 1.00 96.19 87 LEU A CA 1
ATOM 680 C C . LEU A 1 87 ? -5.849 5.378 -8.120 1.00 96.19 87 LEU A C 1
ATOM 682 O O . LEU A 1 87 ? -6.158 5.185 -9.298 1.00 96.19 87 LEU A O 1
ATOM 686 N N . THR A 1 88 ? -4.949 4.632 -7.486 1.00 97.88 88 THR A N 1
ATOM 687 C CA . THR A 1 88 ? -4.316 3.450 -8.073 1.00 97.88 88 THR A CA 1
ATOM 688 C C . THR A 1 88 ? -4.428 2.285 -7.100 1.00 97.88 88 THR A C 1
ATOM 690 O O . THR A 1 88 ? -3.973 2.390 -5.963 1.00 97.88 88 THR A O 1
ATOM 693 N N . VAL A 1 89 ? -5.038 1.190 -7.554 1.00 97.81 89 VAL A N 1
ATOM 694 C CA . VAL A 1 89 ? -5.191 -0.064 -6.802 1.00 97.81 89 VAL A CA 1
ATOM 695 C C . VAL A 1 89 ? -4.791 -1.222 -7.725 1.00 97.81 89 VAL A C 1
ATOM 697 O O . VAL A 1 89 ? -5.259 -1.252 -8.862 1.00 97.81 89 VAL A O 1
ATOM 700 N N . PRO A 1 90 ? -3.965 -2.191 -7.296 1.00 98.38 90 PRO A N 1
ATOM 701 C CA . PRO A 1 90 ? -3.218 -2.243 -6.037 1.00 98.38 90 PRO A CA 1
ATOM 702 C C . PRO A 1 90 ? -2.333 -1.014 -5.808 1.00 98.38 90 PRO A C 1
ATOM 704 O O . PRO A 1 90 ? -1.874 -0.404 -6.776 1.00 98.38 90 PRO A O 1
ATOM 707 N N . HIS A 1 91 ? -2.091 -0.643 -4.548 1.00 97.75 91 HIS A N 1
ATOM 708 C CA . HIS A 1 91 ? -1.233 0.499 -4.240 1.00 97.75 91 HIS A CA 1
ATOM 709 C C . HIS A 1 91 ? 0.146 0.289 -4.891 1.00 97.75 91 HIS A C 1
ATOM 711 O O . HIS A 1 91 ? 0.792 -0.737 -4.648 1.00 97.75 91 HIS A O 1
ATOM 717 N N . PRO A 1 92 ? 0.643 1.241 -5.703 1.00 95.81 92 PRO A N 1
ATOM 718 C CA . PRO A 1 92 ? 1.751 0.997 -6.628 1.00 95.81 92 PRO A CA 1
ATOM 719 C C . PRO A 1 92 ? 3.063 0.630 -5.934 1.00 95.81 92 PRO A C 1
ATOM 721 O O . PRO A 1 92 ? 3.922 0.004 -6.543 1.00 95.81 92 PRO A O 1
ATOM 724 N N . GLN A 1 93 ? 3.223 0.994 -4.660 1.00 95.50 93 GLN A N 1
ATOM 725 C CA . GLN A 1 93 ? 4.421 0.692 -3.880 1.00 95.50 93 GLN A CA 1
ATOM 726 C C . GLN A 1 93 ? 4.209 -0.403 -2.829 1.00 95.50 93 GLN A C 1
ATOM 728 O O . GLN A 1 93 ? 5.137 -0.684 -2.085 1.00 95.50 93 GLN A O 1
ATOM 733 N N . MET A 1 94 ? 3.034 -1.041 -2.725 1.00 96.88 94 MET A N 1
ATOM 734 C CA . MET A 1 94 ? 2.778 -2.001 -1.634 1.00 96.88 94 MET A CA 1
ATOM 735 C C . MET A 1 94 ? 3.770 -3.172 -1.608 1.00 96.88 94 MET A C 1
ATOM 737 O O . MET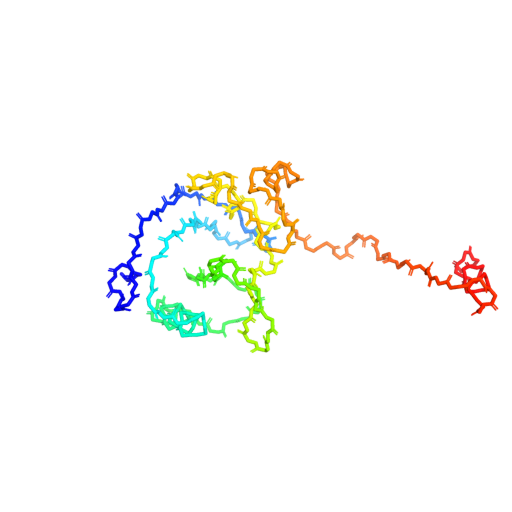 A 1 94 ? 4.194 -3.608 -0.545 1.00 96.88 94 MET A O 1
ATOM 741 N N . HIS A 1 95 ? 4.184 -3.640 -2.788 1.00 96.62 95 HIS A N 1
ATOM 742 C CA . HIS A 1 95 ? 5.129 -4.746 -2.961 1.00 96.62 95 HIS A CA 1
ATOM 743 C C . HIS A 1 95 ? 6.591 -4.334 -2.722 1.00 96.62 95 HIS A C 1
ATOM 745 O O . HIS A 1 95 ? 7.493 -5.158 -2.803 1.00 96.62 95 HIS A O 1
ATOM 751 N N . LEU A 1 96 ? 6.822 -3.054 -2.436 1.00 96.31 96 LEU A N 1
ATOM 752 C CA . LEU A 1 96 ? 8.127 -2.455 -2.181 1.00 96.31 96 LEU A CA 1
ATOM 753 C C . LEU A 1 96 ? 8.315 -2.081 -0.701 1.00 96.31 96 LEU A C 1
ATOM 755 O O . LEU A 1 96 ? 9.253 -1.353 -0.358 1.00 96.31 96 LEU A O 1
ATOM 759 N N . ARG A 1 97 ? 7.379 -2.503 0.160 1.00 96.31 97 ARG A N 1
ATOM 760 C CA . ARG A 1 97 ? 7.311 -2.146 1.578 1.00 96.31 97 ARG A CA 1
ATOM 761 C C . ARG A 1 97 ? 7.286 -3.411 2.434 1.00 96.31 97 ARG A C 1
ATOM 763 O O . ARG A 1 97 ? 6.311 -4.163 2.414 1.00 96.31 97 ARG A O 1
ATOM 770 N N . SER A 1 98 ? 8.349 -3.636 3.198 1.00 95.69 98 SER A N 1
ATOM 771 C CA . SER A 1 98 ? 8.549 -4.824 4.030 1.00 95.69 98 SER A CA 1
ATOM 772 C C . SER A 1 98 ? 7.449 -4.964 5.079 1.00 95.69 98 SER A C 1
ATOM 774 O O . SER A 1 98 ? 6.870 -6.039 5.241 1.00 95.69 98 SER A O 1
ATOM 776 N N . PHE A 1 99 ? 7.097 -3.861 5.742 1.00 95.44 99 PHE A N 1
ATOM 777 C CA . PHE A 1 99 ? 6.070 -3.827 6.779 1.00 95.44 99 PHE A CA 1
ATOM 778 C C . PHE A 1 99 ? 4.671 -4.122 6.227 1.00 95.44 99 PHE A C 1
ATOM 780 O O . PHE A 1 99 ? 3.893 -4.823 6.875 1.00 95.44 99 PHE A O 1
ATOM 787 N N . VAL A 1 100 ? 4.378 -3.660 5.006 1.00 97.38 100 VAL A N 1
ATOM 788 C CA . VAL A 1 100 ? 3.117 -3.951 4.312 1.00 97.38 100 VAL A CA 1
ATOM 789 C C . VAL A 1 100 ? 3.034 -5.436 3.983 1.00 97.38 100 VAL A C 1
ATOM 791 O O . VAL A 1 100 ? 2.061 -6.092 4.347 1.00 97.38 100 VAL A O 1
ATOM 794 N N . LEU A 1 101 ? 4.063 -5.989 3.335 1.00 97.88 101 LEU A N 1
ATOM 795 C CA . LEU A 1 101 ? 4.078 -7.399 2.946 1.00 97.88 101 LEU A CA 1
ATOM 796 C C . LEU A 1 101 ? 4.060 -8.332 4.158 1.00 97.88 101 LEU A C 1
ATOM 798 O O . LEU A 1 101 ? 3.346 -9.332 4.140 1.00 97.88 101 LEU A O 1
ATOM 802 N N . LYS A 1 102 ? 4.767 -7.988 5.240 1.00 97.06 102 LYS A N 1
ATOM 803 C CA . LYS A 1 102 ? 4.721 -8.734 6.504 1.00 97.06 102 LYS A CA 1
ATOM 804 C C . LYS A 1 102 ? 3.314 -8.731 7.106 1.00 97.06 102 LYS A C 1
ATOM 806 O O . LYS A 1 102 ? 2.827 -9.789 7.507 1.00 97.06 102 LYS A O 1
ATOM 811 N N . GLY A 1 103 ? 2.648 -7.574 7.132 1.00 97.62 103 GLY A N 1
ATOM 812 C CA . GLY A 1 103 ? 1.267 -7.458 7.600 1.00 97.62 103 GLY A CA 1
ATOM 813 C C . GLY A 1 103 ? 0.289 -8.264 6.743 1.00 97.62 103 GLY A C 1
ATOM 814 O O . GLY A 1 103 ? -0.525 -9.017 7.273 1.00 97.62 103 GLY A O 1
ATOM 815 N N . LEU A 1 104 ? 0.420 -8.197 5.417 1.00 97.81 104 LEU A N 1
ATOM 816 C CA . LEU A 1 104 ? -0.395 -8.989 4.494 1.00 97.81 104 LEU A CA 1
ATOM 817 C C . LEU A 1 104 ? -0.151 -10.492 4.648 1.00 97.81 104 LEU A C 1
ATOM 819 O O . LEU A 1 104 ? -1.119 -11.240 4.713 1.00 97.81 104 LEU A O 1
ATOM 823 N N . CYS A 1 105 ? 1.100 -10.940 4.796 1.00 97.81 105 CYS A N 1
ATOM 824 C CA . CYS A 1 105 ? 1.416 -12.350 5.046 1.00 97.81 105 CYS A CA 1
ATOM 825 C C . CYS A 1 105 ? 0.819 -12.854 6.363 1.00 97.81 105 CYS A C 1
ATOM 827 O O . CYS A 1 105 ? 0.417 -14.012 6.455 1.00 97.81 105 CYS A O 1
ATOM 829 N N . ARG A 1 106 ? 0.737 -11.990 7.384 1.00 97.44 106 ARG A N 1
ATOM 830 C CA . ARG A 1 106 ? 0.083 -12.316 8.655 1.00 97.44 106 ARG A CA 1
ATOM 831 C C . ARG A 1 106 ? -1.422 -12.531 8.487 1.00 97.44 106 ARG A C 1
ATOM 833 O O . ARG A 1 106 ? -1.981 -13.397 9.154 1.00 97.44 106 ARG A O 1
ATOM 840 N N . LEU A 1 107 ? -2.063 -11.754 7.614 1.00 97.00 107 LEU A N 1
ATOM 841 C CA . LEU A 1 107 ? -3.499 -11.843 7.343 1.00 97.00 107 LEU A CA 1
ATOM 842 C C . LEU A 1 107 ? -3.840 -12.983 6.374 1.00 97.00 107 LEU A C 1
ATOM 844 O O . LEU A 1 107 ? -4.767 -13.753 6.625 1.00 97.00 107 LEU A O 1
ATOM 848 N N . ASN A 1 108 ? -3.125 -13.090 5.259 1.00 97.38 108 ASN A N 1
ATOM 849 C CA . ASN A 1 108 ? -3.299 -14.139 4.265 1.00 97.38 108 ASN A CA 1
ATOM 850 C C . ASN A 1 108 ? -2.018 -14.302 3.412 1.00 97.38 108 ASN A C 1
ATOM 852 O O . ASN A 1 108 ? -1.808 -13.519 2.482 1.00 97.38 108 ASN A O 1
ATOM 856 N N . PRO A 1 109 ? -1.172 -15.309 3.697 1.00 97.56 109 PRO A N 1
ATOM 857 C CA . PRO A 1 109 ? 0.093 -15.514 2.986 1.00 97.56 109 PRO A CA 1
ATOM 858 C C . PRO A 1 109 ? -0.081 -15.857 1.500 1.00 97.56 109 PRO A C 1
ATOM 860 O O . PRO A 1 109 ? 0.708 -15.407 0.670 1.00 97.56 109 PRO A O 1
ATOM 863 N N . GLU A 1 110 ? -1.149 -16.578 1.159 1.00 98.25 110 GLU A N 1
ATOM 864 C CA . GLU A 1 110 ? -1.432 -17.058 -0.200 1.00 98.25 110 GLU A CA 1
ATOM 865 C C . GLU A 1 110 ? -2.274 -16.067 -1.020 1.00 98.25 110 GLU A C 1
ATOM 867 O O . GLU A 1 110 ? -2.686 -16.361 -2.143 1.00 98.25 110 GLU A O 1
ATOM 872 N N . LEU A 1 111 ? -2.561 -14.879 -0.472 1.00 97.75 111 LEU A N 1
ATOM 873 C CA . LEU A 1 111 ? -3.261 -13.833 -1.208 1.00 97.75 111 LEU A CA 1
ATOM 874 C C . LEU A 1 111 ? -2.435 -13.432 -2.433 1.00 97.75 111 LEU A C 1
ATOM 876 O O . LEU A 1 111 ? -1.279 -13.038 -2.310 1.00 97.75 111 LEU A O 1
ATOM 880 N N . LEU A 1 112 ? -3.034 -13.497 -3.618 1.00 98.25 112 LEU A N 1
ATOM 881 C CA . LEU A 1 112 ? -2.347 -13.123 -4.850 1.00 98.25 112 LEU A CA 1
ATOM 882 C C . LEU A 1 112 ? -2.412 -11.615 -5.070 1.00 98.25 112 LEU A C 1
ATOM 884 O O . LEU A 1 112 ? -3.482 -11.007 -5.002 1.00 98.25 112 LEU A O 1
ATOM 888 N N . HIS A 1 113 ? -1.281 -11.010 -5.423 1.00 98.25 113 HIS A N 1
ATOM 889 C CA . HIS A 1 113 ? -1.272 -9.628 -5.885 1.00 98.25 113 HIS A CA 1
ATOM 890 C C . HIS A 1 113 ? -2.018 -9.524 -7.235 1.00 98.25 113 HIS A C 1
ATOM 892 O O . HIS A 1 113 ? -1.613 -10.184 -8.197 1.00 98.25 113 HIS A O 1
ATOM 898 N N . PRO A 1 114 ? -3.043 -8.658 -7.389 1.00 97.75 114 PRO A N 1
ATOM 899 C CA . PRO A 1 114 ? -3.898 -8.634 -8.582 1.00 97.75 114 PRO A CA 1
ATOM 900 C C . PRO A 1 114 ? -3.176 -8.419 -9.916 1.00 97.75 114 PRO A C 1
ATOM 902 O O . PRO A 1 114 ? -3.619 -8.959 -10.925 1.00 97.75 114 PRO A O 1
ATOM 905 N N . VAL A 1 115 ? -2.067 -7.671 -9.932 1.00 97.62 115 VAL A N 1
ATOM 906 C CA . VAL A 1 115 ? -1.242 -7.456 -11.140 1.00 97.62 115 VAL A CA 1
ATOM 907 C C . VAL A 1 115 ? -0.064 -8.431 -11.251 1.00 97.62 115 VAL A C 1
ATOM 909 O O . VAL A 1 115 ? 0.069 -9.085 -12.276 1.00 97.62 115 VAL A O 1
ATOM 912 N N . ILE A 1 116 ? 0.774 -8.552 -10.212 1.00 97.25 116 ILE A N 1
ATOM 913 C CA . ILE A 1 116 ? 1.983 -9.398 -10.229 1.00 97.25 116 ILE A CA 1
ATOM 914 C C . ILE A 1 116 ? 1.643 -10.901 -10.289 1.00 97.25 116 ILE A C 1
ATOM 916 O O . ILE A 1 116 ? 2.439 -11.675 -10.804 1.00 97.25 116 ILE A O 1
ATOM 920 N N . LYS A 1 117 ? 0.448 -11.305 -9.827 1.00 97.44 117 LYS A N 1
ATOM 921 C CA . LYS A 1 117 ? -0.048 -12.696 -9.799 1.00 97.44 117 LYS A CA 1
ATOM 922 C C . LYS A 1 117 ? 0.806 -13.666 -8.977 1.00 97.44 117 LYS A C 1
ATOM 924 O O . LYS A 1 117 ? 0.762 -14.866 -9.207 1.00 97.44 117 LYS A O 1
ATOM 929 N N . GLU A 1 118 ? 1.504 -13.140 -7.979 1.00 98.06 118 GLU A N 1
ATOM 930 C CA . GLU A 1 118 ? 2.305 -13.911 -7.026 1.00 98.06 118 GLU A CA 1
ATOM 931 C C . GLU A 1 118 ? 1.699 -13.809 -5.622 1.00 98.06 118 GLU A C 1
ATOM 933 O O . GLU A 1 118 ? 1.071 -12.782 -5.314 1.00 98.06 118 GLU A O 1
ATOM 938 N N . PRO A 1 119 ? 1.872 -14.837 -4.772 1.00 98.31 119 PRO A N 1
ATOM 939 C CA . PRO A 1 119 ? 1.426 -14.792 -3.386 1.00 98.31 119 PRO A CA 1
ATOM 940 C C . PRO A 1 119 ? 2.229 -13.765 -2.578 1.00 98.31 119 PRO A C 1
ATOM 942 O O . PRO A 1 119 ? 3.390 -13.472 -2.881 1.00 98.31 119 PRO A O 1
ATOM 945 N N . MET A 1 120 ? 1.624 -13.215 -1.520 1.00 98.06 120 MET A N 1
ATOM 946 C CA . MET A 1 120 ? 2.289 -12.223 -0.661 1.00 98.06 120 MET A CA 1
ATOM 947 C C . MET A 1 120 ? 3.580 -12.767 -0.041 1.00 98.06 120 MET A C 1
ATOM 949 O O . MET A 1 120 ? 4.529 -12.005 0.132 1.00 98.06 120 MET A O 1
ATOM 953 N N . THR A 1 121 ? 3.642 -14.071 0.242 1.00 98.06 121 THR A N 1
ATOM 954 C CA . THR A 1 121 ? 4.846 -14.764 0.728 1.00 98.06 121 THR A CA 1
ATOM 955 C C . THR A 1 121 ? 6.012 -14.682 -0.247 1.00 98.06 121 THR A C 1
ATOM 957 O O . THR A 1 121 ? 7.128 -14.374 0.167 1.00 98.06 121 THR A O 1
ATOM 960 N N . GLU A 1 122 ? 5.758 -14.887 -1.537 1.00 98.38 122 GLU A N 1
ATOM 961 C CA . GLU A 1 122 ? 6.776 -14.790 -2.584 1.00 98.38 122 GLU A CA 1
ATOM 962 C C . GLU A 1 122 ? 7.254 -13.342 -2.749 1.00 98.38 122 GLU A C 1
ATOM 964 O O . GLU A 1 122 ? 8.454 -13.075 -2.818 1.00 98.38 122 GLU A O 1
ATOM 969 N N . LEU A 1 123 ? 6.331 -12.375 -2.723 1.00 97.88 123 LEU A N 1
ATOM 970 C CA . LEU A 1 123 ? 6.698 -10.956 -2.754 1.00 97.88 123 LEU A CA 1
ATOM 971 C C . LEU A 1 123 ? 7.545 -10.561 -1.537 1.00 97.88 123 LEU A C 1
ATOM 973 O O . LEU A 1 123 ? 8.538 -9.847 -1.682 1.00 97.88 123 LEU A O 1
ATOM 977 N N . ALA A 1 124 ? 7.184 -11.040 -0.344 1.00 97.38 124 ALA A N 1
ATOM 978 C CA . ALA A 1 124 ? 7.930 -10.779 0.883 1.00 97.38 124 ALA A CA 1
ATOM 979 C C . ALA A 1 124 ? 9.336 -11.397 0.836 1.00 97.38 124 ALA A C 1
ATOM 981 O O . ALA A 1 124 ? 10.306 -10.743 1.227 1.00 97.38 124 ALA A O 1
ATOM 982 N N . ALA A 1 125 ? 9.454 -12.625 0.323 1.00 97.31 125 ALA A N 1
ATOM 983 C CA . ALA A 1 125 ? 10.727 -13.317 0.158 1.00 97.31 125 ALA A CA 1
ATOM 984 C C . ALA A 1 125 ? 11.659 -12.572 -0.810 1.00 97.31 125 ALA A C 1
ATOM 986 O O . ALA A 1 125 ? 12.819 -12.338 -0.471 1.00 97.31 125 ALA A O 1
ATOM 987 N N . ARG A 1 126 ? 11.144 -12.118 -1.964 1.00 95.38 126 ARG A N 1
ATOM 988 C CA . ARG A 1 126 ? 11.902 -11.315 -2.947 1.00 95.38 126 ARG A CA 1
ATOM 989 C C . ARG A 1 126 ? 12.450 -10.025 -2.355 1.00 95.38 126 ARG A C 1
ATOM 991 O O . ARG A 1 126 ? 13.559 -9.616 -2.683 1.00 95.38 126 ARG A O 1
ATOM 998 N N . LEU A 1 127 ? 11.666 -9.382 -1.495 1.00 94.31 127 LEU A N 1
ATOM 999 C CA . LEU A 1 127 ? 12.050 -8.128 -0.863 1.00 94.31 127 LEU A CA 1
ATOM 1000 C C . LEU A 1 127 ? 13.082 -8.331 0.270 1.00 94.31 127 LEU A C 1
ATOM 1002 O O . LEU A 1 127 ? 13.829 -7.413 0.614 1.00 94.31 127 LEU A O 1
ATOM 1006 N N . GLY A 1 128 ? 13.154 -9.536 0.848 1.00 93.62 128 GLY A N 1
ATOM 1007 C CA . GLY A 1 128 ? 14.186 -9.917 1.818 1.00 93.62 128 GLY A CA 1
ATOM 1008 C C . GLY A 1 128 ? 14.158 -9.104 3.116 1.00 93.62 128 GLY A C 1
ATOM 1009 O O . GLY A 1 128 ? 15.194 -8.919 3.746 1.00 93.62 128 GLY A O 1
ATOM 1010 N N . GLY A 1 129 ? 12.990 -8.572 3.492 1.00 90.50 129 GLY A N 1
ATOM 1011 C CA . GLY A 1 129 ? 12.821 -7.724 4.677 1.00 90.50 129 GLY A CA 1
ATOM 1012 C C . GLY A 1 129 ? 13.314 -6.281 4.527 1.00 90.50 129 GLY A C 1
ATOM 1013 O O . GLY A 1 129 ? 13.276 -5.541 5.504 1.00 90.50 129 GLY A O 1
ATOM 1014 N N . ASN A 1 130 ? 13.748 -5.868 3.334 1.00 90.38 130 ASN A N 1
ATOM 1015 C CA . ASN A 1 130 ? 14.183 -4.496 3.067 1.00 90.38 130 ASN A CA 1
ATOM 1016 C C . ASN A 1 130 ? 13.032 -3.631 2.547 1.00 90.38 130 ASN A C 1
ATOM 1018 O O . ASN A 1 130 ? 12.025 -4.134 2.071 1.00 90.38 130 ASN A O 1
ATOM 1022 N N . ASP A 1 131 ? 13.181 -2.315 2.578 1.00 91.56 131 ASP A N 1
ATOM 1023 C CA . ASP A 1 131 ? 12.247 -1.404 1.923 1.00 91.56 131 ASP A CA 1
ATOM 1024 C C . ASP A 1 131 ? 12.920 -0.752 0.719 1.00 91.56 131 ASP A C 1
ATOM 1026 O O . ASP A 1 131 ? 14.082 -0.351 0.783 1.00 91.56 131 ASP A O 1
ATOM 1030 N N . PHE A 1 132 ? 12.193 -0.620 -0.392 1.00 89.38 132 PHE A N 1
ATOM 1031 C CA . PHE A 1 132 ? 12.731 0.083 -1.554 1.00 89.38 132 PHE A CA 1
ATOM 1032 C C . PHE A 1 132 ? 12.704 1.595 -1.322 1.00 89.38 132 PHE A C 1
ATOM 1034 O O . PHE A 1 132 ? 11.633 2.202 -1.200 1.00 89.38 132 PHE A O 1
ATOM 1041 N N . VAL A 1 133 ? 13.871 2.221 -1.359 1.00 85.56 133 VAL A N 1
ATOM 1042 C CA . VAL A 1 133 ? 14.017 3.676 -1.316 1.00 85.56 133 VAL A CA 1
ATOM 1043 C C . VAL A 1 133 ? 14.723 4.108 -2.598 1.00 85.56 133 VAL A C 1
ATOM 1045 O O . VAL A 1 133 ? 15.763 3.533 -2.919 1.00 85.56 133 VAL A O 1
ATOM 1048 N N . PRO A 1 134 ? 14.183 5.076 -3.364 1.00 82.12 134 PRO A N 1
ATOM 1049 C CA . PRO A 1 134 ? 14.897 5.617 -4.513 1.00 82.12 134 PRO A CA 1
ATOM 1050 C C . PRO A 1 134 ? 16.255 6.179 -4.077 1.00 82.12 134 PRO A C 1
ATOM 1052 O O . PRO A 1 134 ? 16.302 7.096 -3.258 1.00 82.12 134 PRO A O 1
ATOM 1055 N N . ASP A 1 135 ? 17.340 5.647 -4.636 1.00 83.81 135 ASP A N 1
ATOM 1056 C CA . ASP A 1 135 ? 18.698 6.134 -4.395 1.00 83.81 135 ASP A CA 1
ATOM 1057 C C . ASP A 1 135 ? 19.194 6.888 -5.639 1.00 83.81 135 ASP A C 1
ATOM 1059 O O . ASP A 1 135 ? 19.429 6.265 -6.680 1.00 83.81 135 ASP A O 1
ATOM 1063 N N . PRO A 1 136 ? 19.340 8.225 -5.568 1.00 83.25 136 PRO A N 1
ATOM 1064 C CA . PRO A 1 136 ? 19.788 9.029 -6.701 1.00 83.25 136 PRO A CA 1
ATOM 1065 C C . PRO A 1 136 ? 21.252 8.775 -7.088 1.00 83.25 136 PRO A C 1
ATOM 1067 O O . PRO A 1 136 ? 21.671 9.223 -8.153 1.00 83.25 136 PRO A O 1
ATOM 1070 N N . ASN A 1 137 ? 22.028 8.084 -6.246 1.00 88.00 137 ASN A N 1
ATOM 1071 C CA . ASN A 1 137 ? 23.421 7.741 -6.526 1.00 88.00 137 ASN A CA 1
ATOM 1072 C C . ASN A 1 137 ? 23.557 6.439 -7.323 1.00 88.00 137 ASN A C 1
ATOM 1074 O O . ASN A 1 137 ? 24.633 6.157 -7.852 1.00 88.00 137 ASN A O 1
ATOM 1078 N N . LEU A 1 138 ? 22.489 5.637 -7.417 1.00 86.69 138 LEU A N 1
ATOM 1079 C CA . LEU A 1 138 ? 22.488 4.455 -8.270 1.00 86.69 138 LEU A CA 1
ATOM 1080 C C . LEU A 1 138 ? 22.493 4.861 -9.752 1.00 86.69 138 LEU A C 1
A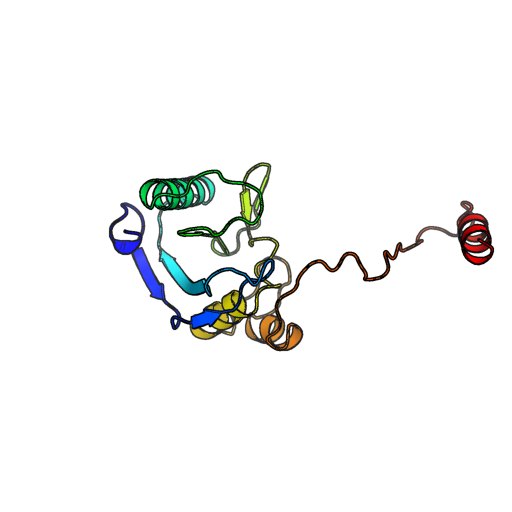TOM 1082 O O . LEU A 1 138 ? 21.915 5.886 -10.126 1.00 86.69 138 LEU A O 1
ATOM 1086 N N . PRO A 1 139 ? 23.130 4.058 -10.622 1.00 89.44 139 PRO A N 1
ATOM 1087 C CA . PRO A 1 139 ? 23.209 4.373 -12.039 1.00 89.44 139 PRO A CA 1
ATOM 1088 C C . PRO A 1 139 ? 21.814 4.433 -12.670 1.00 89.44 139 PRO A C 1
ATOM 1090 O O . PRO A 1 139 ? 20.977 3.551 -12.474 1.00 89.44 139 PRO A O 1
ATOM 1093 N N . GLN A 1 140 ? 21.587 5.457 -13.488 1.00 88.38 140 GLN A N 1
ATOM 1094 C CA . GLN A 1 140 ? 20.404 5.549 -14.338 1.00 88.38 140 GLN A CA 1
ATOM 1095 C C . GLN A 1 140 ? 20.652 4.727 -15.603 1.00 88.38 140 GLN A C 1
ATOM 1097 O O . GLN A 1 140 ? 21.543 5.035 -16.392 1.00 88.38 140 GLN A O 1
ATOM 1102 N N . LEU A 1 141 ? 19.879 3.658 -15.777 1.00 88.94 141 LEU A N 1
ATOM 1103 C CA . LEU A 1 141 ? 20.039 2.708 -16.875 1.00 88.94 141 LEU A CA 1
ATOM 1104 C C . LEU A 1 141 ? 18.859 2.823 -17.841 1.00 88.94 141 LEU A C 1
ATOM 1106 O O . LEU A 1 141 ? 17.705 2.897 -17.421 1.00 88.94 141 LEU A O 1
ATOM 1110 N N . VAL A 1 142 ? 19.146 2.798 -19.142 1.00 88.19 142 VAL A N 1
ATOM 1111 C CA . VAL A 1 142 ? 18.134 2.808 -20.205 1.00 88.19 142 VAL A CA 1
ATOM 1112 C C . VAL A 1 142 ? 18.331 1.574 -21.075 1.00 88.19 142 VAL A C 1
ATOM 1114 O O . VAL A 1 142 ? 19.444 1.278 -21.503 1.00 88.19 142 VAL A O 1
ATOM 1117 N N . SER A 1 143 ? 17.248 0.847 -21.349 1.00 89.06 143 SER A N 1
ATOM 1118 C CA . SER A 1 143 ? 17.266 -0.249 -22.319 1.00 89.06 143 SER A CA 1
ATOM 1119 C C . SER A 1 143 ? 17.060 0.288 -23.736 1.00 89.06 143 SER A C 1
ATOM 1121 O O . SER A 1 143 ? 16.187 1.126 -23.965 1.00 89.06 143 SER A O 1
ATOM 1123 N N . VAL A 1 144 ? 17.835 -0.215 -24.700 1.00 86.31 144 VAL A N 1
ATOM 1124 C CA . VAL A 1 144 ? 17.668 0.082 -26.130 1.00 86.31 144 VAL A CA 1
ATOM 1125 C C . VAL A 1 144 ? 17.176 -1.183 -26.833 1.00 86.31 144 VAL A C 1
ATOM 1127 O O . VAL A 1 144 ? 17.931 -2.138 -26.993 1.00 86.31 144 VAL A O 1
ATOM 1130 N N . ALA A 1 145 ? 15.914 -1.195 -27.275 1.00 84.31 145 ALA A N 1
ATOM 1131 C CA . ALA A 1 145 ? 15.283 -2.356 -27.913 1.00 84.31 145 ALA A CA 1
ATOM 1132 C C . ALA A 1 145 ? 14.472 -1.974 -29.171 1.00 84.31 145 ALA A C 1
ATOM 1134 O O . ALA A 1 145 ? 13.945 -0.869 -29.277 1.00 84.31 145 ALA A O 1
ATOM 1135 N N . GLY A 1 146 ? 14.374 -2.881 -30.155 1.00 75.69 146 GLY A N 1
ATOM 1136 C CA . GLY A 1 146 ? 13.494 -2.752 -31.332 1.00 75.69 146 GLY A CA 1
ATOM 1137 C C . GLY A 1 146 ? 13.969 -3.546 -32.564 1.00 75.69 146 GLY A C 1
ATOM 1138 O O . GLY A 1 146 ? 14.967 -4.254 -32.501 1.00 75.69 146 GLY A O 1
ATOM 1139 N N . ILE A 1 147 ? 13.319 -3.363 -33.720 1.00 79.75 147 ILE A N 1
ATOM 1140 C CA . ILE A 1 147 ? 13.620 -4.102 -34.973 1.00 79.75 147 ILE A CA 1
ATOM 1141 C C . ILE A 1 147 ? 15.015 -3.760 -35.539 1.00 79.75 147 ILE A C 1
ATOM 1143 O O . ILE A 1 147 ? 15.416 -2.598 -35.526 1.00 79.75 147 ILE A O 1
ATOM 1147 N N . ILE A 1 148 ? 15.768 -4.736 -36.049 1.00 79.25 148 ILE A N 1
ATOM 1148 C CA . ILE A 1 148 ? 17.093 -4.510 -36.661 1.00 79.25 148 ILE A CA 1
ATOM 1149 C C . ILE A 1 148 ? 16.977 -3.560 -37.874 1.00 79.25 148 ILE A C 1
ATOM 1151 O O . ILE A 1 148 ? 16.005 -3.615 -38.618 1.00 79.25 148 ILE A O 1
ATOM 1155 N N . GLY A 1 149 ? 17.964 -2.677 -38.074 1.00 75.88 149 GLY A N 1
ATOM 1156 C CA . GLY A 1 149 ? 18.062 -1.822 -39.271 1.00 75.88 149 GLY A CA 1
ATOM 1157 C C . GLY A 1 149 ? 17.500 -0.399 -39.148 1.00 75.88 149 GLY A C 1
ATOM 1158 O O . GLY A 1 149 ? 17.744 0.418 -40.024 1.00 75.88 149 GLY A O 1
ATOM 1159 N N . VAL A 1 150 ? 16.830 -0.045 -38.046 1.00 75.69 150 VAL A N 1
ATOM 1160 C CA . VAL A 1 150 ? 16.278 1.318 -37.834 1.00 75.69 150 VAL A CA 1
ATOM 1161 C C . VAL A 1 150 ? 17.205 2.247 -37.026 1.00 75.69 150 VAL A C 1
ATOM 1163 O O . VAL A 1 150 ? 16.743 3.088 -36.265 1.00 75.69 150 VAL A O 1
ATOM 1166 N N . GLY A 1 151 ? 18.527 2.067 -37.131 1.00 73.88 151 GLY A N 1
ATOM 1167 C CA . GLY A 1 151 ? 19.517 2.979 -36.526 1.00 73.88 151 GLY A CA 1
ATOM 1168 C C . GLY A 1 151 ? 19.889 2.728 -35.056 1.00 73.88 151 GLY A C 1
ATOM 1169 O O . GLY A 1 151 ? 20.636 3.512 -34.476 1.00 73.88 151 GLY A O 1
ATOM 1170 N N . LYS A 1 152 ? 19.431 1.628 -34.440 1.00 77.38 152 LYS A N 1
ATOM 1171 C CA . LYS A 1 152 ? 19.815 1.277 -33.056 1.00 77.38 152 LYS A CA 1
ATOM 1172 C C . LYS A 1 152 ? 21.289 0.945 -32.901 1.00 77.38 152 LYS A C 1
ATOM 1174 O O . LYS A 1 152 ? 21.879 1.389 -31.933 1.00 77.38 152 LYS A O 1
ATOM 1179 N N . THR A 1 153 ? 21.878 0.224 -33.853 1.00 75.62 153 THR A N 1
ATOM 1180 C CA . THR A 1 153 ? 23.315 -0.082 -33.830 1.00 75.62 153 THR A CA 1
ATOM 1181 C C . THR A 1 153 ? 24.125 1.210 -33.753 1.00 75.62 153 THR A C 1
ATOM 1183 O O . THR A 1 153 ? 24.937 1.364 -32.854 1.00 75.62 153 THR A O 1
ATOM 1186 N N . THR A 1 154 ? 23.780 2.201 -34.580 1.00 79.81 154 THR A N 1
ATOM 1187 C CA . THR A 1 154 ? 24.401 3.531 -34.558 1.00 79.81 154 THR A CA 1
ATOM 1188 C C . THR A 1 154 ? 24.168 4.281 -33.243 1.00 79.81 154 THR A C 1
ATOM 1190 O O . THR A 1 154 ? 25.066 4.971 -32.769 1.00 79.81 154 THR A O 1
ATOM 1193 N N . LEU A 1 155 ? 22.977 4.182 -32.640 1.00 80.44 155 LEU A N 1
ATOM 1194 C CA . LEU A 1 155 ? 22.699 4.790 -31.334 1.00 80.44 155 LEU A CA 1
ATOM 1195 C C . LEU A 1 155 ? 23.529 4.129 -30.223 1.00 80.44 155 LEU A C 1
ATOM 1197 O O . LEU A 1 155 ? 24.152 4.829 -29.431 1.00 80.44 155 LEU A O 1
ATOM 1201 N N . THR A 1 156 ? 23.565 2.798 -30.184 1.00 78.62 156 THR A N 1
ATOM 1202 C CA . THR A 1 156 ? 24.315 2.025 -29.189 1.00 78.62 156 THR A CA 1
ATOM 1203 C C . THR A 1 156 ? 25.825 2.238 -29.330 1.00 78.62 156 THR A C 1
ATOM 1205 O O . THR A 1 156 ? 26.488 2.438 -28.320 1.00 78.62 156 THR A O 1
ATOM 1208 N N . GLU A 1 157 ? 26.363 2.297 -30.553 1.00 80.50 157 GLU A N 1
ATOM 1209 C CA . GLU A 1 157 ? 27.777 2.616 -30.820 1.00 80.50 157 GLU A CA 1
ATOM 1210 C C . GLU A 1 157 ? 28.156 4.044 -30.404 1.00 80.50 157 GLU A C 1
ATOM 1212 O O . GLU A 1 157 ? 29.259 4.288 -29.920 1.00 80.50 157 GLU A O 1
ATOM 1217 N N . LYS A 1 158 ? 27.257 5.020 -30.582 1.00 81.00 158 LYS A N 1
ATOM 1218 C CA . LYS A 1 158 ? 27.497 6.386 -30.094 1.00 81.00 158 LYS A CA 1
ATOM 1219 C C . LYS A 1 158 ? 27.535 6.425 -28.569 1.00 81.00 158 LYS A C 1
ATOM 1221 O O . LYS A 1 158 ? 28.435 7.042 -28.010 1.00 81.00 158 LYS A O 1
ATOM 1226 N N . LEU A 1 159 ? 26.602 5.734 -27.913 1.00 80.25 159 LEU A N 1
ATOM 1227 C CA . LEU A 1 159 ? 26.550 5.637 -26.453 1.00 80.25 159 LEU A CA 1
ATOM 1228 C C . LEU A 1 159 ? 27.765 4.902 -25.865 1.00 80.25 159 LEU A C 1
ATOM 1230 O O . LEU A 1 159 ? 28.192 5.258 -24.777 1.00 80.25 159 LEU A O 1
ATOM 1234 N N . SER A 1 160 ? 28.345 3.917 -26.564 1.00 76.62 160 SER A N 1
ATOM 1235 C CA . SER A 1 160 ? 29.538 3.197 -26.086 1.00 76.62 160 SER A CA 1
ATOM 1236 C C . SER A 1 160 ? 30.845 3.986 -26.215 1.00 76.62 160 SER A C 1
ATOM 1238 O O . SER A 1 160 ? 31.841 3.599 -25.614 1.00 76.62 160 SER A O 1
ATOM 1240 N N . ASN A 1 161 ? 30.856 5.047 -27.026 1.00 68.69 161 ASN A N 1
ATOM 1241 C CA . ASN A 1 161 ? 32.033 5.876 -27.309 1.00 68.69 161 ASN A CA 1
ATOM 1242 C C . ASN A 1 161 ? 31.953 7.278 -26.668 1.00 68.69 161 ASN A C 1
ATOM 1244 O O . ASN A 1 161 ? 32.765 8.140 -27.006 1.00 68.69 161 ASN A O 1
ATOM 1248 N N . SER A 1 162 ? 30.952 7.518 -25.812 1.00 58.97 162 SER A N 1
ATOM 1249 C CA . SER A 1 162 ? 30.735 8.765 -25.057 1.00 58.97 162 SER A CA 1
ATOM 1250 C C . SER A 1 162 ? 31.263 8.627 -23.634 1.00 58.97 162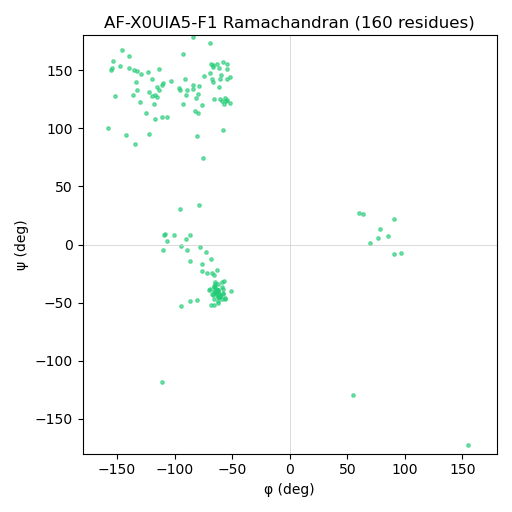 SER A C 1
ATOM 1252 O O . SER A 1 162 ? 31.796 9.630 -23.115 1.00 58.97 162 SER A O 1
#